Protein AF-Q244Z1-F1 (afdb_monomer_lite)

Radius of gyration: 40.69 Å; chains: 1; bounding box: 91×62×112 Å

Organism: Tetrahymena thermophila (strain SB210) (NCBI:txid312017)

Foldseek 3Di:
DDDDPDDDDDDDDDDPDPPPVVVVVVVVVVVVCVVCVVVVVCVVVVVVCCVVVVPCPDPVNVVVVVVVVVVVPPPPCPPVDDDPVCVVVVVVVVVVVCVLVVQQPPDPDVVVNVVSVVVVVVVSVVVVVVVVVVVVVVVVVVVVVVVVVVVVVVVVVVVVVVPPDD

Structure (mmCIF, N/CA/C/O backbone):
data_AF-Q244Z1-F1
#
_entry.id   AF-Q244Z1-F1
#
loop_
_atom_site.group_PDB
_atom_site.id
_atom_site.type_symbol
_atom_site.label_atom_id
_atom_site.label_alt_id
_atom_site.label_comp_id
_atom_site.label_asym_id
_atom_site.label_entity_id
_atom_site.label_seq_id
_atom_site.pdbx_PDB_ins_code
_atom_site.Cartn_x
_atom_site.Cartn_y
_atom_site.Cartn_z
_atom_site.occupancy
_atom_site.B_iso_or_equiv
_atom_site.auth_seq_id
_atom_site.auth_comp_id
_atom_site.auth_asym_id
_atom_site.auth_atom_id
_atom_site.pdbx_PDB_model_num
ATOM 1 N N . MET A 1 1 ? 11.174 2.342 -48.860 1.00 37.62 1 MET A N 1
ATOM 2 C CA . MET A 1 1 ? 10.369 3.522 -48.481 1.00 37.62 1 MET A CA 1
ATOM 3 C C . MET A 1 1 ? 11.287 4.730 -48.501 1.00 37.62 1 MET A C 1
ATOM 5 O O . MET A 1 1 ? 12.196 4.800 -47.684 1.00 37.62 1 MET A O 1
ATOM 9 N N . SER A 1 2 ? 11.125 5.598 -49.497 1.00 35.31 2 SER A N 1
ATOM 10 C CA . SER A 1 2 ? 11.975 6.774 -49.707 1.00 35.31 2 SER A CA 1
ATOM 11 C C . SER A 1 2 ? 11.548 7.895 -48.766 1.00 35.31 2 SER A C 1
ATOM 13 O O . SER A 1 2 ? 10.404 8.343 -48.826 1.00 35.31 2 SER A O 1
ATOM 15 N N . ILE A 1 3 ? 12.449 8.333 -47.887 1.00 40.25 3 ILE A N 1
ATOM 16 C CA . ILE A 1 3 ? 12.193 9.464 -46.995 1.00 40.25 3 ILE A CA 1
ATOM 17 C C . ILE A 1 3 ? 12.463 10.749 -47.775 1.00 40.25 3 ILE A C 1
ATOM 19 O O . ILE A 1 3 ? 13.563 11.001 -48.259 1.00 40.25 3 ILE A O 1
ATOM 23 N N . ASN A 1 4 ? 11.392 11.519 -47.914 1.00 37.50 4 ASN A N 1
ATOM 24 C CA . ASN A 1 4 ? 11.298 12.810 -48.567 1.00 37.50 4 ASN A CA 1
ATOM 25 C C . ASN A 1 4 ? 12.182 13.841 -47.839 1.00 37.50 4 ASN A C 1
ATOM 27 O O . ASN A 1 4 ? 11.865 14.264 -46.728 1.00 37.50 4 ASN A O 1
ATOM 31 N N . SER A 1 5 ? 13.295 14.240 -48.452 1.00 42.53 5 SER A N 1
ATOM 32 C CA . SER A 1 5 ? 14.211 15.272 -47.955 1.00 42.53 5 SER A CA 1
ATOM 33 C C . SER A 1 5 ? 13.696 16.674 -48.294 1.00 42.53 5 SER A C 1
ATOM 35 O O . SER A 1 5 ? 14.306 17.429 -49.047 1.00 42.53 5 SER A O 1
ATOM 37 N N . ASN A 1 6 ? 12.554 17.041 -47.717 1.00 45.62 6 ASN A N 1
ATOM 38 C CA . ASN A 1 6 ? 12.067 18.416 -47.742 1.00 45.62 6 ASN A CA 1
ATOM 39 C C . ASN A 1 6 ? 12.523 19.126 -46.462 1.00 45.62 6 ASN A C 1
ATOM 41 O O . ASN A 1 6 ? 11.827 19.129 -45.450 1.00 45.62 6 ASN A O 1
ATOM 45 N N . SER A 1 7 ? 13.708 19.734 -46.504 1.00 40.94 7 SER A N 1
ATOM 46 C CA . SER A 1 7 ? 14.182 20.622 -45.442 1.00 40.94 7 SER A CA 1
ATOM 47 C C . SER A 1 7 ? 14.578 21.982 -46.013 1.00 40.94 7 SER A C 1
ATOM 49 O O . SER A 1 7 ? 15.627 22.136 -46.631 1.00 40.94 7 SER A O 1
ATOM 51 N N . ASN A 1 8 ? 13.698 22.955 -45.769 1.00 37.34 8 ASN A N 1
ATOM 52 C CA . ASN A 1 8 ? 13.986 24.365 -45.511 1.00 37.34 8 ASN A CA 1
ATOM 53 C C . ASN A 1 8 ? 14.996 25.064 -46.434 1.00 37.34 8 ASN A C 1
ATOM 55 O O . ASN A 1 8 ? 16.167 25.249 -46.110 1.00 37.34 8 ASN A O 1
ATOM 59 N N . LYS A 1 9 ? 14.468 25.620 -47.529 1.00 50.44 9 LYS A N 1
ATOM 60 C CA . LYS A 1 9 ? 15.000 26.865 -48.091 1.00 50.44 9 LYS A CA 1
ATOM 61 C C . LYS A 1 9 ? 14.731 27.991 -47.100 1.00 50.44 9 LYS A C 1
ATOM 63 O O . LYS A 1 9 ? 13.602 28.461 -47.055 1.00 50.44 9 LYS A O 1
ATOM 68 N N . GLN A 1 10 ? 15.739 28.455 -46.371 1.00 40.00 10 GLN A N 1
ATOM 69 C CA . GLN A 1 10 ? 15.709 29.801 -45.804 1.00 40.00 10 GLN A CA 1
ATOM 70 C C . GLN A 1 10 ? 17.132 30.348 -45.598 1.00 40.00 10 GLN A C 1
ATOM 72 O O . GLN A 1 10 ? 17.930 29.762 -44.877 1.00 40.00 10 GLN A O 1
ATOM 77 N N . TYR A 1 11 ? 17.372 31.493 -46.250 1.00 42.12 11 TYR A N 1
ATOM 78 C CA . TYR A 1 11 ? 18.453 32.482 -46.089 1.00 42.12 11 TYR A CA 1
ATOM 79 C C . TYR A 1 11 ? 19.893 31.974 -46.312 1.00 42.12 11 TYR A C 1
ATOM 81 O O . TYR A 1 11 ? 20.430 31.138 -45.601 1.00 42.12 11 TYR A O 1
ATOM 89 N N . THR A 1 12 ? 20.602 32.466 -47.328 1.00 44.34 12 THR A N 1
ATOM 90 C CA . THR A 1 12 ? 21.352 33.720 -47.191 1.00 44.34 12 THR A CA 1
ATOM 91 C C . THR A 1 12 ? 21.807 34.230 -48.567 1.00 44.34 12 THR A C 1
ATOM 93 O O . THR A 1 12 ? 22.510 33.545 -49.305 1.00 44.34 12 THR A O 1
ATOM 96 N N . LYS A 1 13 ? 21.417 35.461 -48.916 1.00 50.94 13 LYS A N 1
ATOM 97 C CA . LYS A 1 13 ? 22.146 36.280 -49.893 1.00 50.94 13 LYS A CA 1
ATOM 98 C C . LYS A 1 13 ? 23.244 36.996 -49.109 1.00 50.94 13 LYS A C 1
ATOM 100 O O . LYS A 1 13 ? 22.900 37.868 -48.322 1.00 50.94 13 LYS A O 1
ATOM 105 N N . PHE A 1 14 ? 24.516 36.661 -49.318 1.00 46.19 14 PHE A N 1
ATOM 106 C CA . PHE A 1 14 ? 25.636 37.485 -48.847 1.00 46.19 14 PHE A CA 1
ATOM 107 C C . PHE A 1 14 ? 26.739 37.571 -49.902 1.00 46.19 14 PHE A C 1
ATOM 109 O O . PHE A 1 14 ? 26.932 36.664 -50.712 1.00 46.19 14 PHE A O 1
ATOM 116 N N . SER A 1 15 ? 27.353 38.750 -49.947 1.00 42.59 15 SER A N 1
ATOM 117 C CA . SER A 1 15 ? 28.226 39.256 -50.996 1.00 42.59 15 SER A CA 1
ATOM 118 C C . SER A 1 15 ? 29.564 38.529 -51.077 1.00 42.59 15 SER A C 1
ATOM 120 O O . SER A 1 15 ? 30.083 38.011 -50.095 1.00 42.59 15 SER A O 1
ATOM 122 N N . LYS A 1 16 ? 30.135 38.548 -52.283 1.00 48.81 16 LYS A N 1
ATOM 123 C CA . LYS A 1 16 ? 31.467 38.044 -52.626 1.00 48.81 16 LYS A CA 1
ATOM 124 C C . LYS A 1 16 ? 32.563 38.897 -51.968 1.00 48.81 16 LYS A C 1
ATOM 126 O O . LYS A 1 16 ? 33.123 39.770 -52.616 1.00 48.81 16 LYS A O 1
ATOM 131 N N . ALA A 1 17 ? 32.845 38.660 -50.698 1.00 51.28 17 ALA A N 1
ATOM 132 C CA . ALA A 1 17 ? 34.090 39.028 -50.031 1.00 51.28 17 ALA A CA 1
ATOM 133 C C . ALA A 1 17 ? 34.171 38.149 -48.773 1.00 51.28 17 ALA A C 1
ATOM 135 O O . ALA A 1 17 ? 33.186 38.054 -48.053 1.00 51.28 17 ALA A O 1
ATOM 136 N N . ASP A 1 18 ? 35.288 37.458 -48.554 1.00 50.81 18 ASP A N 1
ATOM 137 C CA . ASP A 1 18 ? 35.576 36.634 -47.357 1.00 50.81 18 ASP A CA 1
ATOM 138 C C . ASP A 1 18 ? 35.021 35.189 -47.327 1.00 50.81 18 ASP A C 1
ATOM 140 O O . ASP A 1 18 ? 34.877 34.574 -46.270 1.00 50.81 18 ASP A O 1
ATOM 144 N N . GLY A 1 19 ? 34.777 34.585 -48.498 1.00 53.22 19 GLY A N 1
ATOM 145 C CA . GLY A 1 19 ? 34.199 33.232 -48.625 1.00 53.22 19 GLY A CA 1
ATOM 146 C C . GLY A 1 19 ? 35.045 32.062 -48.089 1.00 53.22 19 GLY A C 1
ATOM 147 O O . GLY A 1 19 ? 34.492 31.034 -47.714 1.00 53.22 19 GLY A O 1
ATOM 148 N N . GLY A 1 20 ? 36.370 32.205 -47.975 1.00 59.62 20 GLY A N 1
ATOM 149 C CA . GLY A 1 20 ? 37.251 31.075 -47.636 1.00 59.62 20 GLY A CA 1
ATOM 150 C C . GLY A 1 20 ? 37.094 30.541 -46.206 1.00 59.62 20 GLY A C 1
ATOM 151 O O . GLY A 1 20 ? 37.141 29.333 -45.985 1.00 59.62 20 GLY A O 1
ATOM 152 N N . TYR A 1 21 ? 36.875 31.418 -45.223 1.00 59.03 21 TYR A N 1
ATOM 153 C CA . TYR A 1 21 ? 36.801 31.012 -43.813 1.00 59.03 21 TYR A CA 1
ATOM 154 C C . TYR A 1 21 ? 35.478 30.307 -43.480 1.00 59.03 21 TYR A C 1
ATOM 156 O O . TYR A 1 21 ? 35.457 29.298 -42.774 1.00 59.03 21 TYR A O 1
ATOM 164 N N . TYR A 1 22 ? 34.371 30.802 -44.039 1.00 65.38 22 TYR A N 1
ATOM 165 C CA . TYR A 1 22 ? 33.041 30.227 -43.838 1.00 65.38 22 TYR A CA 1
ATOM 166 C C . TYR A 1 22 ? 32.875 28.868 -44.526 1.00 65.38 22 TYR A C 1
ATOM 168 O O . TYR A 1 22 ? 32.174 28.002 -43.996 1.00 65.38 22 TYR A O 1
ATOM 176 N N . ASP A 1 23 ? 33.552 28.654 -45.655 1.00 75.69 23 ASP A N 1
ATOM 177 C CA . ASP A 1 23 ? 33.560 27.366 -46.348 1.00 75.69 23 ASP A CA 1
ATOM 178 C C . ASP A 1 23 ? 34.340 26.308 -45.559 1.00 75.69 23 ASP A C 1
ATOM 180 O O . ASP A 1 23 ? 33.840 25.199 -45.350 1.00 75.69 23 ASP A O 1
ATOM 184 N N . ILE A 1 24 ? 35.505 26.673 -45.009 1.00 78.12 24 ILE A N 1
ATOM 185 C CA . ILE A 1 24 ? 36.286 25.796 -44.124 1.00 78.12 24 ILE A CA 1
ATOM 186 C C . ILE A 1 24 ? 35.483 25.461 -42.861 1.00 78.12 24 ILE A C 1
ATOM 188 O O . ILE A 1 24 ? 35.383 24.293 -42.486 1.00 78.12 24 ILE A O 1
ATOM 192 N N . TYR A 1 25 ? 34.849 26.454 -42.233 1.00 82.44 25 TYR A N 1
ATOM 193 C CA . TYR A 1 25 ? 34.023 26.246 -41.042 1.00 82.44 25 TYR A CA 1
ATOM 194 C C . TYR A 1 25 ? 32.828 25.319 -41.318 1.00 82.44 25 TYR A C 1
ATOM 196 O O . TYR A 1 25 ? 32.543 24.405 -40.540 1.00 82.44 25 TYR A O 1
ATOM 204 N N . ARG A 1 26 ? 32.159 25.491 -42.466 1.00 82.44 26 ARG A N 1
ATOM 205 C CA . ARG A 1 26 ? 31.069 24.610 -42.907 1.00 82.44 26 ARG A CA 1
ATOM 206 C C . ARG A 1 26 ? 31.558 23.180 -43.126 1.00 82.44 26 ARG A C 1
ATOM 208 O O . ARG A 1 26 ? 30.873 22.239 -42.731 1.00 82.44 26 ARG A O 1
ATOM 215 N N . GLN A 1 27 ? 32.728 23.010 -43.733 1.00 85.31 27 GLN A N 1
ATOM 216 C CA . GLN A 1 27 ? 33.288 21.694 -44.023 1.00 85.31 27 GLN A CA 1
ATOM 217 C C . GLN A 1 27 ? 33.763 20.978 -42.753 1.00 85.31 27 GLN A C 1
ATOM 219 O O . GLN A 1 27 ? 33.499 19.787 -42.593 1.00 85.31 27 GLN A O 1
ATOM 224 N N . ILE A 1 28 ? 34.362 21.708 -41.807 1.00 85.69 28 ILE A N 1
ATOM 225 C CA . ILE A 1 28 ? 34.712 21.198 -40.476 1.00 85.69 28 ILE A CA 1
ATOM 226 C C . ILE A 1 28 ? 33.451 20.748 -39.735 1.00 85.69 28 ILE A C 1
ATOM 228 O O . ILE A 1 28 ? 33.391 19.606 -39.292 1.00 85.69 28 ILE A O 1
ATOM 232 N N . ASN A 1 29 ? 32.415 21.588 -39.659 1.00 84.19 29 ASN A N 1
ATOM 233 C CA . ASN A 1 29 ? 31.173 21.228 -38.972 1.00 84.19 29 ASN A CA 1
ATOM 234 C C . ASN A 1 29 ? 30.458 20.045 -39.624 1.00 84.19 29 ASN A C 1
ATOM 236 O O . ASN A 1 29 ? 29.933 19.192 -38.914 1.00 84.19 29 ASN A O 1
ATOM 240 N N . LYS A 1 30 ? 30.476 19.953 -40.958 1.00 85.44 30 LYS A N 1
ATOM 241 C CA . LYS A 1 30 ? 29.937 18.797 -41.678 1.00 85.44 30 LYS A CA 1
ATOM 242 C C . LYS A 1 30 ? 30.697 17.515 -41.325 1.00 85.44 30 LYS A C 1
ATOM 244 O O . LYS A 1 30 ? 30.066 16.530 -40.968 1.00 85.44 30 LYS A O 1
ATOM 249 N N . ASN A 1 31 ? 32.029 17.542 -41.353 1.00 84.25 31 ASN A N 1
ATOM 250 C CA . ASN A 1 31 ? 32.858 16.379 -41.023 1.00 84.25 31 ASN A CA 1
ATOM 251 C C . ASN A 1 31 ? 32.735 15.973 -39.545 1.00 84.25 31 ASN A C 1
ATOM 253 O O . ASN A 1 31 ? 32.697 14.786 -39.230 1.00 84.25 31 ASN A O 1
ATOM 257 N N . LEU A 1 32 ? 32.654 16.945 -38.629 1.00 79.88 32 LEU A N 1
ATOM 258 C CA . LEU A 1 32 ? 32.395 16.691 -37.210 1.00 79.88 32 LEU A CA 1
ATOM 259 C C . LEU A 1 32 ? 31.011 16.061 -37.031 1.00 79.88 32 LEU A C 1
ATOM 261 O O . LEU A 1 32 ? 30.882 15.050 -36.345 1.00 79.88 32 LEU A O 1
ATOM 265 N N . TYR A 1 33 ? 29.988 16.600 -37.693 1.00 81.31 33 TYR A N 1
ATOM 266 C CA . TYR A 1 33 ? 28.653 16.022 -37.656 1.00 81.31 33 TYR A CA 1
ATOM 267 C C . TYR A 1 33 ? 28.641 14.599 -38.223 1.00 81.31 33 TYR A C 1
ATOM 269 O O . TYR A 1 33 ? 28.131 13.701 -37.575 1.00 81.31 33 TYR A O 1
ATOM 277 N N . GLU A 1 34 ? 29.266 14.325 -39.365 1.00 80.25 34 GLU A N 1
ATOM 278 C CA . GLU A 1 34 ? 29.354 12.961 -39.910 1.00 80.25 34 GLU A CA 1
ATOM 279 C C . GLU A 1 34 ? 30.100 12.003 -38.965 1.00 80.25 34 GLU A C 1
ATOM 281 O O . GLU A 1 34 ? 29.658 10.873 -38.759 1.00 80.25 34 GLU A O 1
ATOM 286 N N . LYS A 1 35 ? 31.170 12.467 -38.307 1.00 80.44 35 LYS A N 1
ATOM 287 C CA . LYS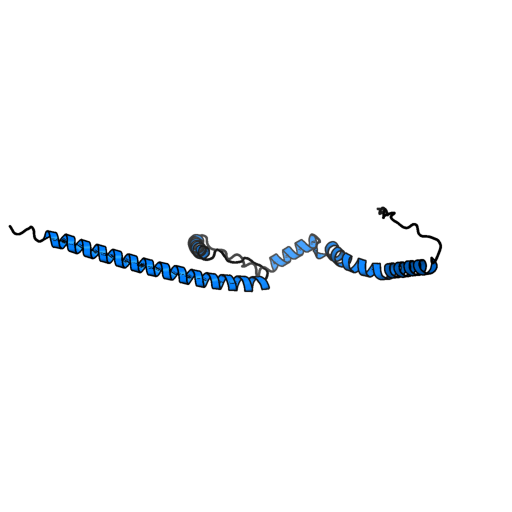 A 1 35 ? 31.965 11.659 -37.370 1.00 80.44 35 LYS A CA 1
ATOM 288 C C . LYS A 1 35 ? 31.238 11.348 -36.055 1.00 80.44 35 LYS A C 1
ATOM 290 O O . LYS A 1 35 ? 31.443 10.271 -35.501 1.00 80.44 35 LYS A O 1
ATOM 295 N N . TYR A 1 36 ? 30.421 12.275 -35.549 1.00 77.19 36 TYR A N 1
ATOM 296 C CA . TYR A 1 36 ? 29.770 12.170 -34.233 1.00 77.19 36 TYR A CA 1
ATOM 297 C C . TYR A 1 36 ? 28.242 11.979 -34.296 1.00 77.19 36 TYR A C 1
ATOM 299 O O . TYR A 1 36 ? 27.609 11.713 -33.276 1.00 77.19 36 TYR A O 1
ATOM 307 N N . SER A 1 37 ? 27.623 12.066 -35.475 1.00 74.19 37 SER A N 1
ATOM 308 C CA . SER A 1 37 ? 26.178 11.844 -35.649 1.00 74.19 37 SER A CA 1
ATOM 309 C C . SER A 1 37 ? 25.787 10.404 -35.352 1.00 74.19 37 SER A C 1
ATOM 311 O O . SER A 1 37 ? 24.712 10.168 -34.814 1.00 74.19 37 SER A O 1
ATOM 313 N N . SER A 1 38 ? 26.665 9.440 -35.629 1.00 69.31 38 SER A N 1
ATOM 314 C CA . SER A 1 38 ? 26.441 8.030 -35.307 1.00 69.31 38 SER A CA 1
ATOM 315 C C . SER A 1 38 ? 26.348 7.788 -33.799 1.00 69.31 38 SER A C 1
ATOM 317 O O . SER A 1 38 ? 25.477 7.038 -33.364 1.00 69.31 38 SER A O 1
ATOM 319 N N . SER A 1 39 ? 27.172 8.459 -32.985 1.00 72.06 39 SER A N 1
ATOM 320 C CA . SER A 1 39 ? 27.150 8.306 -31.525 1.00 72.06 39 SER A CA 1
ATOM 321 C C . SER A 1 39 ? 25.975 9.035 -30.871 1.00 72.06 39 SER A C 1
ATOM 323 O O . SER A 1 39 ? 25.361 8.489 -29.956 1.00 72.06 39 SER A O 1
ATOM 325 N N . GLN A 1 40 ? 25.606 10.222 -31.365 1.00 67.06 40 GLN A N 1
ATOM 326 C CA . GLN A 1 40 ? 24.415 10.941 -30.893 1.00 67.06 40 GLN A CA 1
ATOM 327 C C . GLN A 1 40 ? 23.125 10.221 -31.289 1.00 67.06 40 GLN A C 1
ATOM 329 O O . GLN A 1 40 ? 22.226 10.064 -30.467 1.00 67.06 40 GLN A O 1
ATOM 334 N N . ASN A 1 41 ? 23.047 9.729 -32.526 1.00 72.75 41 ASN A N 1
ATOM 335 C CA . ASN A 1 41 ? 21.897 8.963 -32.986 1.00 72.75 41 ASN A CA 1
ATOM 336 C C . ASN A 1 41 ? 21.786 7.648 -32.206 1.00 72.75 41 ASN A C 1
ATOM 338 O O . ASN A 1 41 ? 20.702 7.300 -31.751 1.00 72.75 41 ASN A O 1
ATOM 342 N N . TYR A 1 42 ? 22.905 6.963 -31.944 1.00 75.81 42 TYR A N 1
ATOM 343 C CA . TYR A 1 42 ? 22.910 5.767 -31.103 1.00 75.81 42 TYR A CA 1
ATOM 344 C C . TYR A 1 42 ? 22.452 6.051 -29.668 1.00 75.81 42 TYR A C 1
ATOM 346 O O . TYR A 1 42 ? 21.678 5.272 -29.134 1.00 75.81 42 TYR A O 1
ATOM 354 N N . TYR A 1 43 ? 22.850 7.168 -29.050 1.00 77.19 43 TYR A N 1
ATOM 355 C CA . TYR A 1 43 ? 22.424 7.503 -27.685 1.00 77.19 43 TYR A CA 1
ATOM 356 C C . TYR A 1 43 ? 20.892 7.528 -27.537 1.00 77.19 43 TYR A C 1
ATOM 358 O O . TYR A 1 43 ? 20.360 6.898 -26.626 1.00 77.19 43 TYR A O 1
ATOM 366 N N . TYR A 1 44 ? 20.187 8.170 -28.475 1.00 77.38 44 TYR A N 1
ATOM 367 C CA . TYR A 1 44 ? 18.722 8.266 -28.443 1.00 77.38 44 TYR A CA 1
ATOM 368 C C . TYR A 1 44 ? 18.009 7.045 -29.040 1.00 77.38 44 TYR A C 1
ATOM 370 O O . TYR A 1 44 ? 16.915 6.692 -28.606 1.00 77.38 44 TYR A O 1
ATOM 378 N N . THR A 1 45 ? 18.607 6.375 -30.027 1.00 79.56 45 THR A N 1
ATOM 379 C CA . THR A 1 45 ? 17.996 5.187 -30.650 1.00 79.56 45 THR A CA 1
ATOM 380 C C . THR A 1 45 ? 18.265 3.905 -29.883 1.00 79.56 45 THR A C 1
ATOM 382 O O . THR A 1 45 ? 17.497 2.963 -30.036 1.00 79.56 45 THR A O 1
ATOM 385 N N . ARG A 1 46 ? 19.299 3.844 -29.034 1.00 82.12 46 ARG A N 1
ATOM 386 C CA . ARG A 1 46 ? 19.630 2.658 -28.235 1.00 82.12 46 ARG A CA 1
ATOM 387 C C . ARG A 1 46 ? 18.460 2.244 -27.361 1.00 82.12 46 ARG A C 1
ATOM 389 O O . ARG A 1 46 ? 18.080 1.089 -27.430 1.00 82.12 46 ARG A O 1
ATOM 396 N N . GLU A 1 47 ? 17.867 3.165 -26.607 1.00 78.94 47 GLU A N 1
ATOM 397 C CA . GLU A 1 47 ? 16.750 2.845 -25.704 1.00 78.94 47 GLU A CA 1
ATOM 398 C C . GLU A 1 47 ? 15.503 2.398 -26.477 1.00 78.94 47 GLU A C 1
ATOM 400 O O . GLU A 1 47 ? 14.839 1.435 -26.101 1.00 78.94 47 GLU A O 1
ATOM 405 N N . VAL A 1 48 ? 15.224 3.037 -27.616 1.00 80.06 48 VAL A N 1
ATOM 406 C CA . VAL A 1 48 ? 14.114 2.651 -28.499 1.00 80.06 48 VAL A CA 1
ATOM 407 C C . VAL A 1 48 ? 14.347 1.262 -29.096 1.00 80.06 48 VAL A C 1
ATOM 409 O O . VAL A 1 48 ? 13.458 0.416 -29.059 1.00 80.06 48 VAL A O 1
ATOM 412 N N . ASN A 1 49 ? 15.549 0.998 -29.604 1.00 80.25 49 ASN A N 1
ATOM 413 C CA . ASN A 1 49 ? 15.934 -0.304 -30.144 1.00 80.25 49 ASN A CA 1
ATOM 414 C C . ASN A 1 49 ? 15.928 -1.378 -29.054 1.00 80.25 49 ASN A C 1
ATOM 416 O O . ASN A 1 49 ? 15.510 -2.504 -29.296 1.00 80.25 49 ASN A O 1
ATOM 420 N N . GLU A 1 50 ? 16.342 -1.032 -27.843 1.00 81.31 50 GLU A N 1
ATOM 421 C CA . GLU A 1 50 ? 16.295 -1.924 -26.698 1.00 81.31 50 GLU A CA 1
ATOM 422 C C . GLU A 1 50 ? 14.847 -2.320 -26.383 1.00 81.31 50 GLU A C 1
ATOM 424 O O . GLU A 1 50 ? 14.561 -3.500 -26.238 1.00 81.31 50 GLU A O 1
ATOM 429 N N . ILE A 1 51 ? 13.900 -1.381 -26.378 1.00 79.06 51 ILE A N 1
ATOM 430 C CA . ILE A 1 51 ? 12.477 -1.690 -26.163 1.00 79.06 51 ILE A CA 1
ATOM 431 C C . ILE A 1 51 ? 11.897 -2.522 -27.318 1.00 79.06 51 ILE A C 1
ATOM 433 O O . ILE A 1 51 ? 11.191 -3.504 -27.082 1.00 79.06 51 ILE A O 1
ATOM 437 N N . LEU A 1 52 ? 12.185 -2.142 -28.565 1.00 77.19 52 LEU A N 1
ATOM 438 C CA . LEU A 1 52 ? 11.593 -2.766 -29.751 1.00 77.19 52 LEU A CA 1
ATOM 439 C C . LEU A 1 52 ? 12.157 -4.160 -30.050 1.00 77.19 52 LEU A C 1
ATOM 441 O O . LEU A 1 52 ? 11.426 -5.012 -30.550 1.00 77.19 52 LEU A O 1
ATOM 445 N N . PHE A 1 53 ? 13.436 -4.398 -29.752 1.00 76.56 53 PHE A N 1
ATOM 446 C CA . PHE A 1 53 ? 14.133 -5.648 -30.074 1.00 76.56 53 PHE A CA 1
ATOM 447 C C . PHE A 1 53 ? 14.450 -6.512 -28.848 1.00 76.56 53 PHE A C 1
ATOM 449 O O . PHE A 1 53 ? 15.060 -7.574 -28.994 1.00 76.56 53 PHE A O 1
ATOM 456 N N . ARG A 1 54 ? 14.018 -6.115 -27.642 1.00 72.56 54 ARG A N 1
ATOM 457 C CA . ARG A 1 54 ? 14.026 -7.000 -26.470 1.00 72.56 54 ARG A CA 1
ATOM 458 C C . ARG A 1 54 ? 13.226 -8.262 -26.789 1.00 72.56 54 ARG A C 1
ATOM 460 O O . ARG A 1 54 ? 12.013 -8.218 -26.991 1.00 72.56 54 ARG A O 1
ATOM 467 N N . GLN A 1 55 ? 13.906 -9.407 -26.760 1.00 65.00 55 GLN A N 1
ATOM 468 C CA . GLN A 1 55 ? 13.276 -10.728 -26.891 1.00 65.00 55 GLN A CA 1
ATOM 469 C C . GLN A 1 55 ? 12.209 -10.965 -25.807 1.00 65.00 55 GLN A C 1
ATOM 471 O O . GLN A 1 55 ? 11.265 -11.729 -26.020 1.00 65.00 55 GLN A O 1
ATOM 476 N N . GLU A 1 56 ? 12.326 -10.236 -24.693 1.00 68.19 56 GLU A N 1
ATOM 477 C CA . GLU A 1 56 ? 11.434 -10.254 -23.537 1.00 68.19 56 GLU A CA 1
ATOM 478 C C . GLU A 1 56 ? 9.988 -9.820 -23.849 1.00 68.19 56 GLU A C 1
ATOM 480 O O . GLU A 1 56 ? 9.071 -10.160 -23.109 1.00 68.19 56 GLU A O 1
ATOM 485 N N . ASN A 1 57 ? 9.752 -9.129 -24.969 1.00 69.94 57 ASN A N 1
ATOM 486 C CA . ASN A 1 57 ? 8.415 -8.676 -25.379 1.00 69.94 57 ASN A CA 1
ATOM 487 C C . ASN A 1 57 ? 7.704 -9.658 -26.329 1.00 69.94 57 ASN A C 1
ATOM 489 O O . ASN A 1 57 ? 6.616 -9.379 -26.838 1.00 69.94 57 ASN A O 1
ATOM 493 N N . THR A 1 58 ? 8.304 -10.821 -26.596 1.00 82.38 58 THR A N 1
ATOM 494 C CA . THR A 1 58 ? 7.689 -11.845 -27.447 1.00 82.38 58 THR A CA 1
ATOM 495 C C . THR A 1 58 ? 6.587 -12.574 -26.682 1.00 82.38 58 THR A C 1
ATOM 497 O O . THR A 1 58 ? 6.775 -12.961 -25.531 1.00 82.38 58 THR A O 1
ATOM 500 N N . ARG A 1 59 ? 5.460 -12.877 -27.340 1.00 84.06 59 ARG A N 1
ATOM 501 C CA . ARG A 1 59 ? 4.334 -13.622 -26.739 1.00 84.06 59 ARG A CA 1
ATOM 502 C C . ARG A 1 59 ? 4.761 -14.919 -26.037 1.00 84.06 59 ARG A C 1
ATOM 504 O O . ARG A 1 59 ? 4.223 -15.248 -24.985 1.00 84.06 59 ARG A O 1
ATOM 511 N N . SER A 1 60 ? 5.714 -15.649 -26.615 1.00 87.25 60 SER A N 1
ATOM 512 C CA . SER A 1 60 ? 6.253 -16.884 -26.034 1.00 87.25 60 SER A CA 1
ATOM 513 C C . SER A 1 60 ? 7.031 -16.635 -24.742 1.00 87.25 60 SER A C 1
ATOM 515 O O . SER A 1 60 ? 6.920 -17.427 -23.815 1.00 87.25 60 SER A O 1
ATOM 517 N N . TRP A 1 61 ? 7.781 -15.532 -24.670 1.00 86.25 61 TRP A N 1
ATOM 518 C CA . TRP A 1 61 ? 8.534 -15.153 -23.477 1.00 86.25 61 TRP A CA 1
ATOM 519 C C . TRP A 1 61 ? 7.616 -14.681 -22.353 1.00 86.25 61 TRP A C 1
ATOM 521 O O . TRP A 1 61 ? 7.790 -15.106 -21.217 1.00 86.25 61 TRP A O 1
ATOM 531 N N . ILE A 1 62 ? 6.604 -13.870 -22.682 1.00 85.75 62 ILE A N 1
ATOM 532 C CA . ILE A 1 62 ? 5.573 -13.436 -21.728 1.00 85.75 62 ILE A CA 1
ATOM 533 C C . ILE A 1 62 ? 4.899 -14.664 -21.117 1.00 85.75 62 ILE A C 1
ATOM 535 O O . ILE A 1 62 ? 4.929 -14.843 -19.909 1.00 85.75 62 ILE A O 1
ATOM 539 N N . ARG A 1 63 ? 4.418 -15.586 -21.960 1.00 89.69 63 ARG A N 1
ATOM 540 C CA . ARG A 1 63 ? 3.792 -16.828 -21.497 1.00 89.69 63 ARG A CA 1
ATOM 541 C C . ARG A 1 63 ? 4.737 -17.685 -20.649 1.00 89.69 63 ARG A C 1
ATOM 543 O O . ARG A 1 63 ? 4.299 -18.280 -19.676 1.00 89.69 63 ARG A O 1
ATOM 550 N N . TYR A 1 64 ? 6.011 -17.780 -21.023 1.00 88.56 64 TYR A N 1
ATOM 551 C CA . TYR A 1 64 ? 7.010 -18.494 -20.228 1.00 88.56 64 TYR A CA 1
ATOM 552 C C . TYR A 1 64 ? 7.188 -17.861 -18.841 1.00 88.56 64 TYR A C 1
ATOM 554 O O . TYR A 1 64 ? 7.197 -18.579 -17.849 1.00 88.56 64 TYR A O 1
ATOM 562 N N . LYS A 1 65 ? 7.267 -16.527 -18.757 1.00 85.00 65 LYS A N 1
ATOM 563 C CA . LYS A 1 65 ? 7.341 -15.803 -17.483 1.00 85.00 65 LYS A CA 1
ATOM 564 C C . LYS A 1 65 ? 6.077 -15.963 -16.644 1.00 85.00 65 LYS A C 1
ATOM 566 O O . LYS A 1 65 ? 6.211 -16.175 -15.445 1.00 85.00 65 LYS A O 1
ATOM 571 N N . ASP A 1 66 ? 4.901 -15.941 -17.270 1.00 83.44 66 ASP A N 1
ATOM 572 C CA . ASP A 1 66 ? 3.628 -16.211 -16.595 1.00 83.44 66 ASP A CA 1
ATOM 573 C C . ASP A 1 66 ? 3.629 -17.615 -15.967 1.00 83.44 66 ASP A C 1
ATOM 575 O O . ASP A 1 66 ? 3.212 -17.778 -14.825 1.00 83.44 66 ASP A O 1
ATOM 579 N N . PHE A 1 67 ? 4.146 -18.623 -16.683 1.00 85.94 67 PHE A N 1
ATOM 580 C CA . PHE A 1 67 ? 4.282 -19.980 -16.146 1.00 85.94 67 PHE A CA 1
ATOM 581 C C . PHE A 1 67 ? 5.305 -20.068 -15.017 1.00 85.94 67 PHE A C 1
ATO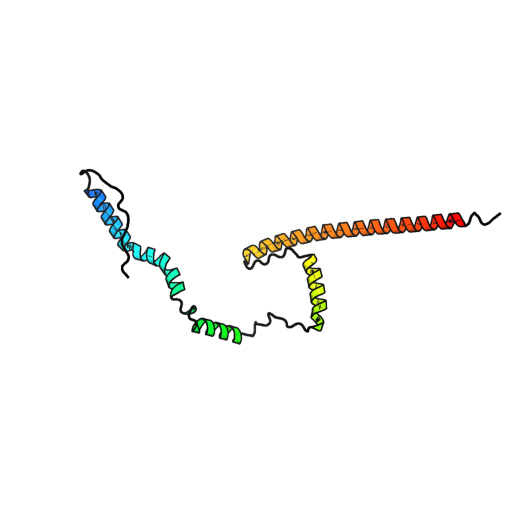M 583 O O . PHE A 1 67 ? 4.997 -20.647 -13.986 1.00 85.94 67 PHE A O 1
ATOM 590 N N . CYS A 1 68 ? 6.484 -19.456 -15.160 1.00 83.25 68 CYS A N 1
ATOM 591 C CA . CYS A 1 68 ? 7.459 -19.426 -14.068 1.00 83.25 68 CYS A CA 1
ATOM 592 C C . CYS A 1 68 ? 6.881 -18.764 -12.810 1.00 83.25 68 CYS A C 1
ATOM 594 O O . CYS A 1 68 ? 7.080 -19.268 -11.716 1.00 83.25 68 CYS A O 1
ATOM 596 N N . GLN A 1 69 ? 6.127 -17.671 -12.962 1.00 75.88 69 GLN A N 1
ATOM 597 C CA . GLN A 1 69 ? 5.495 -16.981 -11.838 1.00 75.88 69 GLN A CA 1
ATOM 598 C C . GLN A 1 69 ? 4.363 -17.796 -11.189 1.00 75.88 69 GLN A C 1
ATOM 600 O O . GLN A 1 69 ? 4.111 -17.640 -9.997 1.00 75.88 69 GLN A O 1
ATOM 605 N N . PHE A 1 70 ? 3.679 -18.636 -11.967 1.00 71.12 70 PHE A N 1
ATOM 606 C CA . PHE A 1 70 ? 2.684 -19.580 -11.462 1.00 71.12 70 PHE A CA 1
ATOM 607 C C . PHE A 1 70 ? 3.329 -20.784 -10.761 1.00 71.12 70 PHE A C 1
ATOM 609 O O . PHE A 1 70 ? 2.789 -21.294 -9.793 1.00 71.12 70 PHE A O 1
ATOM 616 N N . ASP A 1 71 ? 4.490 -21.249 -11.218 1.00 68.75 71 ASP A N 1
ATOM 617 C CA . ASP A 1 71 ? 5.175 -22.388 -10.594 1.00 68.75 71 ASP A CA 1
ATOM 618 C C . ASP A 1 71 ? 5.984 -21.974 -9.348 1.00 68.75 71 ASP A C 1
ATOM 620 O O . ASP A 1 71 ? 6.126 -22.762 -8.412 1.00 68.75 71 ASP A O 1
ATOM 624 N N . ASP A 1 72 ? 6.440 -20.717 -9.277 1.00 66.94 72 ASP A N 1
ATOM 625 C CA . ASP A 1 72 ? 7.105 -20.108 -8.110 1.00 66.94 72 ASP A CA 1
ATOM 626 C C . ASP A 1 72 ? 6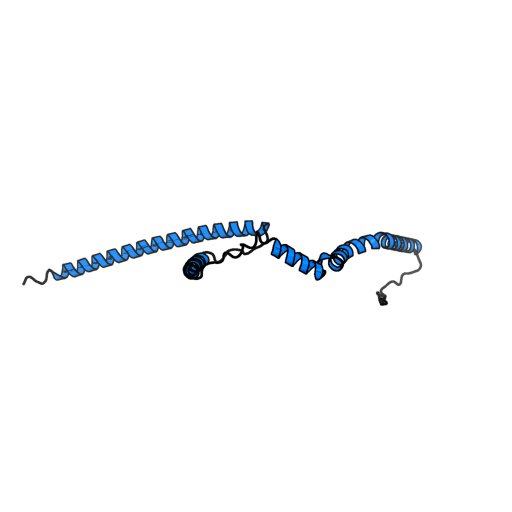.126 -19.797 -6.943 1.00 66.94 72 ASP A C 1
ATOM 628 O O . ASP A 1 72 ? 6.449 -19.041 -6.019 1.00 66.94 72 ASP A O 1
ATOM 632 N N . ASP A 1 73 ? 4.951 -20.442 -6.936 1.00 55.16 73 ASP A N 1
ATOM 633 C CA . ASP A 1 73 ? 3.801 -20.373 -6.011 1.00 55.16 73 ASP A CA 1
ATOM 634 C C . ASP A 1 73 ? 4.092 -20.675 -4.524 1.00 55.16 73 ASP A C 1
ATOM 636 O O . ASP A 1 73 ? 3.197 -20.928 -3.717 1.00 55.16 73 ASP A O 1
ATOM 640 N N . THR A 1 74 ? 5.347 -20.584 -4.097 1.00 57.06 74 THR A N 1
ATOM 641 C CA . THR A 1 74 ? 5.696 -20.460 -2.677 1.00 57.06 74 THR A CA 1
ATOM 642 C C . THR A 1 74 ? 5.331 -19.091 -2.085 1.00 57.06 74 THR A C 1
ATOM 644 O O . THR A 1 74 ? 5.117 -19.009 -0.875 1.00 57.06 74 THR A O 1
ATOM 647 N N . GLU A 1 75 ? 5.178 -18.039 -2.904 1.00 53.94 75 GLU A N 1
ATOM 648 C CA . GLU A 1 75 ? 4.825 -16.684 -2.435 1.00 53.94 75 GLU A CA 1
ATOM 649 C C . GLU A 1 75 ? 3.367 -16.251 -2.698 1.00 53.94 75 GLU A C 1
ATOM 651 O O . GLU A 1 75 ? 2.917 -15.262 -2.119 1.00 53.94 75 GLU A O 1
ATOM 656 N N . GLN A 1 76 ? 2.564 -16.986 -3.482 1.00 52.53 76 GLN A N 1
ATOM 657 C CA . GLN A 1 76 ? 1.162 -16.619 -3.781 1.00 52.53 76 GLN A CA 1
ATOM 658 C C . GLN A 1 76 ? 0.165 -16.839 -2.617 1.00 52.53 76 GLN A C 1
ATOM 660 O O . GLN A 1 76 ? -1.048 -16.899 -2.810 1.00 52.53 76 GLN A O 1
ATOM 665 N N . TYR A 1 77 ? 0.633 -16.828 -1.367 1.00 53.03 77 TYR A N 1
ATOM 666 C CA . TYR A 1 77 ? -0.223 -16.694 -0.179 1.00 53.03 77 TYR A CA 1
ATOM 667 C C . TYR A 1 77 ? -0.683 -15.247 0.083 1.00 53.03 77 TYR A C 1
ATOM 669 O O . TYR A 1 77 ? -1.183 -14.942 1.165 1.00 53.03 77 TYR A O 1
ATOM 677 N N . PHE A 1 78 ? -0.566 -14.330 -0.886 1.00 55.03 78 PHE A N 1
ATOM 678 C CA . PHE A 1 78 ? -1.068 -12.956 -0.731 1.00 55.03 78 PHE A CA 1
ATOM 679 C C . PHE A 1 78 ? -2.594 -12.870 -0.587 1.00 55.03 78 PHE A C 1
ATOM 681 O O . PHE A 1 78 ? -3.111 -11.834 -0.162 1.00 55.03 78 PHE A O 1
ATOM 688 N N . GLN A 1 79 ? -3.323 -13.946 -0.893 1.00 58.25 79 GLN A N 1
ATOM 689 C CA . GLN A 1 79 ? -4.751 -14.040 -0.629 1.00 58.25 79 GLN A CA 1
ATOM 690 C C . GLN A 1 79 ? -5.012 -15.080 0.459 1.00 58.25 79 GLN A C 1
ATOM 692 O O . GLN A 1 79 ? -5.291 -16.246 0.200 1.00 58.25 79 GLN A O 1
ATOM 697 N N . GLU A 1 80 ? -4.918 -14.643 1.713 1.00 65.81 80 GLU A N 1
ATOM 698 C CA . GLU A 1 80 ? -5.377 -15.436 2.848 1.00 65.81 80 GLU A CA 1
ATOM 699 C C . GLU A 1 80 ? -6.864 -15.781 2.623 1.00 65.81 80 GLU A C 1
ATOM 701 O O . GLU A 1 80 ? -7.735 -14.904 2.614 1.00 65.81 80 GLU A O 1
ATOM 706 N N . PHE A 1 81 ? -7.166 -17.054 2.352 1.00 68.31 81 PHE A N 1
ATOM 707 C CA . PHE A 1 81 ? -8.534 -17.509 2.121 1.00 68.31 81 PHE A CA 1
ATOM 708 C C . PHE A 1 81 ? -9.296 -17.506 3.448 1.00 68.31 81 PHE A C 1
ATOM 710 O O . PHE A 1 81 ? -9.226 -18.445 4.244 1.00 68.31 81 PHE A O 1
ATOM 717 N N . TYR A 1 82 ? -10.046 -16.435 3.704 1.00 66.31 82 TYR A N 1
ATOM 718 C CA . TYR A 1 82 ? -10.904 -16.369 4.882 1.00 66.31 82 TYR A CA 1
ATOM 719 C C . TYR A 1 82 ? -12.115 -17.277 4.704 1.00 66.31 82 TYR A C 1
ATOM 721 O O . TYR A 1 82 ? -12.856 -17.184 3.725 1.00 66.31 82 TYR A O 1
ATOM 729 N N . LYS A 1 83 ? -12.365 -18.126 5.703 1.00 77.44 83 LYS A N 1
ATOM 730 C CA . LYS A 1 83 ? -13.634 -18.850 5.807 1.00 77.44 83 LYS A CA 1
ATOM 731 C C . LYS A 1 83 ? -14.773 -17.834 5.876 1.00 77.44 83 LYS A C 1
ATOM 733 O O . LYS A 1 83 ? -14.696 -16.889 6.659 1.00 77.44 83 LYS A O 1
ATOM 738 N N . ILE A 1 84 ? -15.846 -18.068 5.120 1.00 79.81 84 ILE A N 1
ATOM 739 C CA . ILE A 1 84 ? -16.990 -17.145 5.003 1.00 79.81 84 ILE A CA 1
ATOM 740 C C . ILE A 1 84 ? -17.579 -16.741 6.367 1.00 79.81 84 ILE A C 1
ATOM 742 O O . ILE A 1 84 ? -17.950 -15.596 6.578 1.00 79.81 84 ILE A O 1
ATOM 746 N N . VAL A 1 85 ? -17.540 -17.655 7.340 1.00 84.00 85 VAL A N 1
ATOM 747 C CA . VAL A 1 85 ? -18.028 -17.460 8.717 1.00 84.00 85 VAL A CA 1
ATOM 748 C C . VAL A 1 85 ? -17.231 -16.399 9.498 1.00 84.00 85 VAL A C 1
ATOM 750 O O . VAL A 1 85 ? -17.737 -15.803 10.444 1.00 84.00 85 VAL A O 1
ATOM 753 N N . LEU A 1 86 ? -15.973 -16.153 9.127 1.00 79.38 86 LEU A N 1
ATOM 754 C CA . LEU A 1 86 ? -15.115 -15.145 9.760 1.00 79.38 86 LEU A CA 1
ATOM 755 C C . LEU A 1 86 ? -15.195 -13.781 9.057 1.00 79.38 86 LEU A C 1
ATOM 757 O O . LEU A 1 86 ? -14.642 -12.803 9.565 1.00 79.38 86 LEU A O 1
ATOM 761 N N . TYR A 1 87 ? -15.872 -13.711 7.908 1.00 83.44 87 TYR A N 1
ATOM 762 C CA . TYR A 1 87 ? -15.876 -12.532 7.051 1.00 83.44 87 TYR A CA 1
ATOM 763 C C . TYR A 1 87 ? -16.612 -11.361 7.699 1.00 83.44 87 TYR A C 1
ATOM 765 O O . TYR A 1 87 ? -16.061 -10.265 7.753 1.00 83.44 87 TYR A O 1
ATOM 773 N N . ASP A 1 88 ? -17.781 -11.602 8.296 1.00 85.94 88 ASP A N 1
ATOM 774 C CA . ASP A 1 88 ? -18.585 -10.547 8.926 1.00 85.94 88 ASP A CA 1
ATOM 775 C C . ASP A 1 88 ? -17.812 -9.824 10.029 1.00 85.94 88 ASP A C 1
ATOM 777 O O . ASP A 1 88 ? -17.687 -8.601 10.009 1.00 85.94 88 ASP A O 1
ATOM 781 N N . LYS A 1 89 ? -17.190 -10.585 10.942 1.00 87.06 89 LYS A N 1
ATOM 782 C CA . LYS A 1 89 ? -16.359 -10.014 12.012 1.00 87.06 89 LYS A CA 1
ATOM 783 C C . LYS A 1 89 ? -15.212 -9.192 11.438 1.00 87.06 89 LYS A C 1
ATOM 785 O O . LYS A 1 89 ? -14.954 -8.085 11.903 1.00 87.06 89 LYS A O 1
ATOM 790 N N . LYS A 1 90 ? -14.528 -9.717 10.419 1.00 84.31 90 LYS A N 1
ATOM 791 C CA . LYS A 1 90 ? -13.411 -9.019 9.782 1.00 84.31 90 LYS A CA 1
ATOM 792 C C . LYS A 1 90 ? -13.865 -7.719 9.113 1.00 84.31 90 LYS A C 1
ATOM 794 O O . LYS A 1 90 ? -13.188 -6.705 9.260 1.00 84.31 90 LYS A O 1
ATOM 799 N N . ILE A 1 91 ? -15.002 -7.726 8.424 1.00 86.62 91 ILE A N 1
ATOM 800 C CA . ILE A 1 91 ? -15.579 -6.530 7.804 1.00 86.62 91 ILE A CA 1
ATOM 801 C C . ILE A 1 91 ? -15.952 -5.495 8.862 1.00 86.62 91 ILE A C 1
ATOM 803 O O . ILE A 1 91 ? -15.640 -4.320 8.674 1.00 86.62 91 ILE A O 1
ATOM 807 N N . THR A 1 92 ? -16.531 -5.901 9.994 1.00 89.44 92 THR A N 1
ATOM 808 C CA . THR A 1 92 ? -16.798 -4.985 11.112 1.00 89.44 92 THR A CA 1
ATOM 809 C C . THR A 1 92 ? -15.507 -4.340 11.616 1.00 89.44 92 THR A C 1
ATOM 811 O O . THR A 1 92 ? -15.423 -3.113 11.662 1.00 89.44 92 THR A O 1
ATOM 814 N N . TYR A 1 93 ? -14.466 -5.135 11.885 1.00 85.06 93 TYR A N 1
ATOM 815 C CA . TYR A 1 93 ? -13.170 -4.608 12.323 1.00 85.06 93 TYR A CA 1
ATOM 816 C C . TYR A 1 93 ? -12.536 -3.665 11.297 1.00 85.06 93 TYR A C 1
ATOM 818 O O . TYR A 1 93 ? -12.026 -2.610 11.668 1.00 85.06 93 TYR A O 1
ATOM 826 N N . LEU A 1 94 ? -12.581 -4.007 10.007 1.00 82.06 94 LEU A N 1
ATOM 827 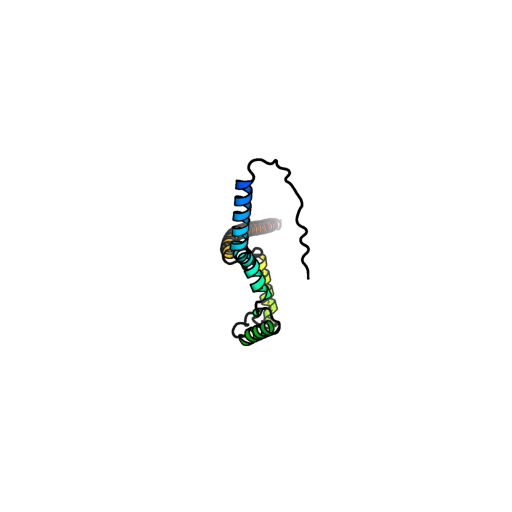C CA . LEU A 1 94 ? -12.062 -3.144 8.946 1.00 82.06 94 LEU A CA 1
ATOM 828 C C . LEU A 1 94 ? -12.854 -1.838 8.847 1.00 82.06 94 LEU A C 1
ATOM 830 O O . LEU A 1 94 ? -12.262 -0.777 8.672 1.00 82.06 94 LEU A O 1
ATOM 834 N N . THR A 1 95 ? -14.175 -1.897 9.000 1.00 85.75 95 THR A N 1
ATOM 835 C CA . THR A 1 95 ? -15.044 -0.715 8.958 1.00 85.75 95 THR A CA 1
ATOM 836 C C . THR A 1 95 ? -14.722 0.237 10.108 1.00 85.75 95 THR A C 1
ATOM 838 O O . THR A 1 95 ? -14.556 1.440 9.897 1.00 85.75 95 THR A O 1
ATOM 841 N N . GLU A 1 96 ? -14.564 -0.293 11.322 1.00 84.00 96 GLU A N 1
ATOM 842 C CA . GLU A 1 96 ? -14.144 0.490 12.485 1.00 84.00 96 GLU A CA 1
ATOM 843 C C . GLU A 1 96 ? -12.733 1.050 12.316 1.00 84.00 96 GLU A C 1
ATOM 845 O O . GLU A 1 96 ? -12.501 2.228 12.583 1.00 84.00 96 GLU A O 1
ATOM 850 N N . TYR A 1 97 ? -11.799 0.237 11.821 1.00 81.75 97 TYR A N 1
ATOM 851 C CA . TYR A 1 97 ? -10.428 0.656 11.568 1.00 81.75 97 TYR A CA 1
ATOM 852 C C . TYR A 1 97 ? -10.373 1.823 10.575 1.00 81.75 97 TYR A C 1
ATOM 854 O O . TYR A 1 97 ? -9.784 2.867 10.874 1.00 81.75 97 TYR A O 1
ATOM 862 N N . TYR A 1 98 ? -11.024 1.685 9.417 1.00 80.44 98 TYR A N 1
ATOM 863 C CA . TYR A 1 98 ? -10.978 2.692 8.360 1.00 80.44 98 TYR A CA 1
ATOM 864 C C . TYR A 1 98 ? -11.735 3.970 8.710 1.00 80.44 98 TYR A C 1
ATOM 866 O O . TYR A 1 98 ? -11.301 5.034 8.281 1.00 80.44 98 TYR A O 1
ATOM 874 N N . LYS A 1 99 ? -12.741 3.927 9.595 1.00 80.62 99 LYS A N 1
ATOM 875 C CA . LYS A 1 99 ? -13.388 5.136 10.143 1.00 80.62 99 LYS A CA 1
ATOM 876 C C . LYS A 1 99 ? -12.381 6.146 10.712 1.00 80.62 99 LYS A C 1
ATOM 878 O O . LYS A 1 99 ? -12.609 7.354 10.638 1.00 80.62 99 LYS A O 1
ATOM 883 N N . PHE A 1 100 ? -11.266 5.659 11.259 1.00 72.25 100 PHE A N 1
ATOM 884 C CA . PHE A 1 100 ? -10.213 6.481 11.862 1.00 72.25 100 PHE A CA 1
ATOM 885 C C . PHE A 1 100 ? -8.939 6.590 11.002 1.00 72.25 100 PHE A C 1
ATOM 887 O O . PHE A 1 100 ? -8.039 7.362 11.342 1.00 72.25 100 PHE A O 1
ATOM 894 N N . HIS A 1 101 ? -8.868 5.870 9.877 1.00 72.62 101 HIS A N 1
ATOM 895 C CA . HIS A 1 101 ? -7.683 5.745 9.019 1.00 72.62 101 HIS A CA 1
ATOM 896 C C . HIS A 1 101 ? -7.993 6.036 7.539 1.00 72.62 101 HIS A C 1
ATOM 898 O O . HIS A 1 101 ? -7.615 5.275 6.651 1.00 72.62 101 HIS A O 1
ATOM 904 N N . ASN A 1 102 ? -8.661 7.161 7.264 1.00 71.06 102 ASN A N 1
ATOM 905 C CA . ASN A 1 102 ? -8.986 7.589 5.894 1.00 71.06 102 ASN A CA 1
ATOM 906 C C . ASN A 1 102 ? -7.756 8.050 5.086 1.00 71.06 102 ASN A C 1
ATOM 908 O O . ASN A 1 102 ? -7.754 7.963 3.863 1.00 71.06 102 ASN A O 1
ATOM 912 N N . ASP A 1 103 ? -6.701 8.503 5.771 1.00 67.62 103 ASP A N 1
ATOM 913 C CA . ASP A 1 103 ? -5.545 9.174 5.162 1.00 67.62 103 ASP A CA 1
ATOM 914 C C . ASP A 1 103 ? -4.309 8.250 5.087 1.00 67.62 103 ASP A C 1
ATOM 916 O O . ASP A 1 103 ? -3.209 8.664 5.451 1.00 67.62 103 ASP A O 1
ATOM 920 N N . ILE A 1 104 ? -4.465 6.972 4.712 1.00 66.38 104 ILE A N 1
ATOM 921 C CA . ILE A 1 104 ? -3.303 6.089 4.490 1.00 66.38 104 ILE A CA 1
ATOM 922 C C . ILE A 1 104 ? -2.818 6.287 3.047 1.00 66.38 104 ILE A C 1
ATOM 924 O O . ILE A 1 104 ? -3.524 5.883 2.116 1.00 66.38 104 ILE A O 1
ATOM 928 N N . PRO A 1 105 ? -1.632 6.883 2.824 1.00 64.12 105 PRO A N 1
ATOM 929 C CA . PRO A 1 105 ? -1.107 7.077 1.483 1.00 64.12 105 PRO A CA 1
ATOM 930 C C . PRO A 1 105 ? -0.765 5.710 0.883 1.00 64.12 105 PRO A C 1
ATOM 932 O O . PRO A 1 105 ? 0.195 5.058 1.286 1.00 64.12 105 PRO A O 1
ATOM 935 N N . ARG A 1 106 ? -1.538 5.266 -0.113 1.00 68.38 106 ARG A N 1
ATOM 936 C CA . ARG A 1 106 ? -1.199 4.092 -0.935 1.00 68.38 106 ARG A CA 1
ATOM 937 C C . ARG A 1 106 ? -0.169 4.500 -1.988 1.00 68.38 106 ARG A C 1
ATOM 939 O O . ARG A 1 106 ? -0.460 4.551 -3.177 1.00 68.38 106 ARG A O 1
ATOM 946 N N . MET A 1 107 ? 1.013 4.887 -1.521 1.00 66.88 107 MET A N 1
ATOM 947 C CA . MET A 1 107 ? 2.135 5.284 -2.366 1.00 66.88 107 MET A CA 1
ATOM 948 C C . MET A 1 107 ? 3.117 4.115 -2.439 1.00 66.88 107 MET A C 1
ATOM 950 O O . MET A 1 107 ? 3.682 3.719 -1.425 1.00 66.88 107 MET A O 1
ATOM 954 N N . PHE A 1 108 ? 3.336 3.584 -3.642 1.00 66.19 108 PHE A N 1
ATOM 955 C CA . PHE A 1 108 ? 4.281 2.484 -3.894 1.00 66.19 108 PHE A CA 1
ATOM 956 C C . PHE A 1 108 ? 5.726 2.969 -4.112 1.00 66.19 108 PHE A C 1
ATOM 958 O O . PHE A 1 108 ? 6.615 2.180 -4.406 1.00 66.19 108 PHE A O 1
ATOM 965 N N . MET A 1 109 ? 5.971 4.276 -3.967 1.00 77.50 109 MET A N 1
ATOM 966 C CA . MET A 1 109 ? 7.305 4.872 -4.048 1.00 77.50 109 MET A CA 1
ATOM 967 C C . MET A 1 109 ? 7.907 4.984 -2.647 1.00 77.50 109 MET A C 1
ATOM 969 O O . MET A 1 109 ? 7.524 5.860 -1.869 1.00 77.50 109 MET A O 1
ATOM 973 N N . GLU A 1 110 ? 8.857 4.103 -2.339 1.00 75.50 110 GLU A N 1
ATOM 974 C CA . GLU A 1 110 ? 9.446 3.920 -1.006 1.00 75.50 110 GLU A CA 1
ATOM 975 C C . GLU A 1 110 ? 9.946 5.222 -0.335 1.00 75.50 110 GLU A C 1
ATOM 977 O O . GLU A 1 110 ? 9.551 5.475 0.810 1.00 75.50 110 GLU A O 1
ATOM 982 N N . PRO A 1 111 ? 10.695 6.124 -1.011 1.00 82.00 111 PRO A N 1
ATOM 983 C CA . PRO A 1 111 ? 11.228 7.320 -0.350 1.00 82.00 111 PRO A CA 1
ATOM 984 C C . PRO A 1 111 ? 10.129 8.303 0.079 1.00 82.00 111 PRO A C 1
ATOM 986 O O . PRO A 1 111 ? 10.196 8.917 1.144 1.00 82.00 111 PRO A O 1
ATOM 989 N N . LEU A 1 112 ? 9.084 8.437 -0.741 1.00 79.88 112 LEU A N 1
ATOM 990 C CA . LEU A 1 112 ? 7.951 9.325 -0.472 1.00 79.88 112 LEU A CA 1
ATOM 991 C C . LEU A 1 112 ? 6.982 8.709 0.540 1.00 79.88 112 LEU A C 1
ATOM 993 O O . LEU A 1 112 ? 6.387 9.425 1.347 1.00 79.88 112 LEU A O 1
ATOM 997 N N . CYS A 1 113 ? 6.855 7.382 0.528 1.00 82.56 113 CYS A N 1
ATOM 998 C CA . CYS A 1 113 ? 6.016 6.634 1.454 1.00 82.56 113 CYS A CA 1
ATOM 999 C C . CYS A 1 113 ? 6.431 6.886 2.910 1.00 82.56 113 CYS A C 1
ATOM 1001 O O . CYS A 1 113 ? 5.577 7.173 3.749 1.00 82.56 113 CYS A O 1
ATOM 1003 N N . HIS A 1 114 ? 7.736 6.888 3.208 1.00 82.25 114 HIS A N 1
ATOM 1004 C CA .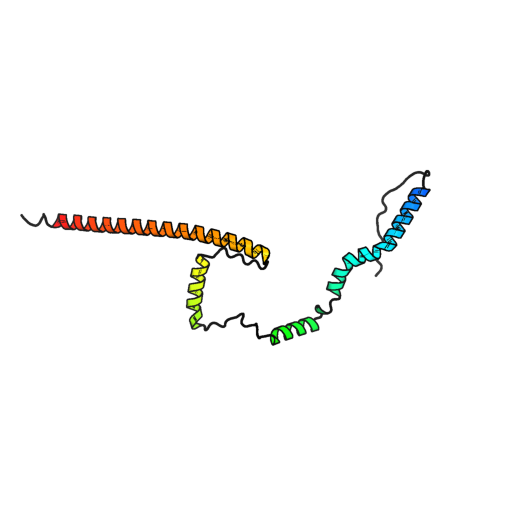 HIS A 1 114 ? 8.225 7.112 4.571 1.00 82.25 114 HIS A CA 1
ATOM 1005 C C . HIS A 1 114 ? 7.866 8.506 5.113 1.00 82.25 114 HIS A C 1
ATOM 1007 O O . HIS A 1 114 ? 7.351 8.635 6.226 1.00 82.25 114 HIS A O 1
ATOM 1013 N N . ILE A 1 115 ? 8.073 9.549 4.302 1.00 86.38 115 ILE A N 1
ATOM 1014 C CA . ILE A 1 115 ? 7.772 10.942 4.672 1.00 86.38 115 ILE A CA 1
ATOM 1015 C C . ILE A 1 115 ? 6.269 11.120 4.914 1.00 86.38 115 ILE A C 1
ATOM 1017 O O . ILE A 1 115 ? 5.856 11.687 5.931 1.00 86.38 115 ILE A O 1
ATOM 1021 N N . MET A 1 116 ? 5.445 10.603 4.001 1.00 83.50 116 MET A N 1
ATOM 1022 C CA . MET A 1 116 ? 3.992 10.709 4.103 1.00 83.50 116 MET A CA 1
ATOM 1023 C C . MET A 1 116 ? 3.458 9.929 5.310 1.00 83.50 116 MET A C 1
ATOM 1025 O O . MET A 1 116 ? 2.659 10.465 6.079 1.00 83.50 116 MET A O 1
ATOM 1029 N N . ASN A 1 117 ? 3.946 8.708 5.548 1.00 84.06 117 ASN A N 1
ATOM 1030 C CA . ASN A 1 117 ? 3.564 7.915 6.719 1.00 84.06 117 ASN A CA 1
ATOM 1031 C C . ASN A 1 117 ? 3.894 8.634 8.030 1.00 84.06 117 ASN A C 1
ATOM 1033 O O . ASN A 1 117 ? 3.033 8.725 8.908 1.00 84.06 117 ASN A O 1
ATOM 1037 N N . TYR A 1 118 ? 5.088 9.227 8.133 1.00 86.56 118 TYR A N 1
ATOM 1038 C CA . TYR A 1 118 ? 5.482 10.005 9.306 1.00 86.56 118 TYR A CA 1
ATOM 1039 C C . TYR A 1 118 ? 4.543 11.197 9.557 1.00 86.56 118 TYR A C 1
ATOM 1041 O O . TYR A 1 118 ? 4.102 11.425 10.689 1.00 86.56 118 TYR A O 1
ATOM 1049 N N . TYR A 1 119 ? 4.190 11.942 8.505 1.00 87.94 119 TYR A N 1
ATOM 1050 C CA . TYR A 1 119 ? 3.240 13.052 8.601 1.00 87.94 119 TYR A CA 1
ATOM 1051 C C . TYR A 1 119 ? 1.858 12.586 9.089 1.00 87.94 119 TYR A C 1
ATOM 1053 O O . TYR A 1 119 ? 1.302 13.151 10.040 1.00 87.94 119 TYR A O 1
ATOM 1061 N N . HIS A 1 120 ? 1.315 11.522 8.491 1.00 85.62 120 HIS A N 1
ATOM 1062 C CA . HIS A 1 120 ? -0.005 11.003 8.846 1.00 85.62 120 HIS A CA 1
ATOM 1063 C C . HIS A 1 120 ? -0.047 10.395 10.257 1.00 85.62 120 HIS A C 1
ATOM 1065 O O . HIS A 1 120 ? -1.046 10.570 10.958 1.00 85.62 120 HIS A O 1
ATOM 1071 N N . ASP A 1 121 ? 1.033 9.762 10.725 1.00 86.38 121 ASP A N 1
ATOM 1072 C CA . ASP A 1 121 ? 1.162 9.290 12.112 1.00 86.38 121 ASP A CA 1
ATOM 1073 C C . ASP A 1 121 ? 1.063 10.444 13.117 1.00 86.38 121 ASP A C 1
ATOM 1075 O O . ASP A 1 121 ? 0.355 10.351 14.127 1.00 86.38 121 ASP A O 1
ATOM 1079 N N . LYS A 1 122 ? 1.749 11.563 12.849 1.00 89.50 122 LYS A N 1
ATOM 1080 C CA . LYS A 1 122 ? 1.689 12.751 13.714 1.00 89.50 122 LYS A CA 1
ATOM 1081 C C . LYS A 1 122 ? 0.289 13.358 13.731 1.00 89.50 122 LYS A C 1
ATOM 1083 O O . LYS A 1 122 ? -0.221 13.669 14.808 1.00 89.50 122 LYS A O 1
ATOM 1088 N N . GLN A 1 123 ? -0.364 13.457 12.573 1.00 88.12 123 GLN A N 1
ATOM 1089 C CA . GLN A 1 123 ? -1.750 13.923 12.487 1.00 88.12 123 GLN A CA 1
ATOM 1090 C C . GLN A 1 123 ? -2.717 13.006 13.248 1.00 88.12 123 GLN A C 1
ATOM 1092 O O . GLN A 1 123 ? -3.569 13.500 13.991 1.00 88.12 123 GLN A O 1
ATOM 1097 N N . ARG A 1 124 ? -2.557 11.678 13.146 1.00 86.38 124 ARG A N 1
ATOM 1098 C CA . ARG A 1 124 ? -3.363 10.707 13.905 1.00 86.38 124 ARG A CA 1
ATOM 1099 C C . ARG A 1 124 ? -3.198 10.877 15.413 1.00 86.38 124 ARG A C 1
ATOM 1101 O O . ARG A 1 124 ? -4.203 10.915 16.119 1.00 86.38 124 ARG A O 1
ATOM 1108 N N . LYS A 1 125 ? -1.974 11.086 15.907 1.00 88.62 125 LYS A N 1
ATOM 1109 C CA . LYS A 1 125 ? -1.727 11.370 17.335 1.00 88.62 125 LYS A CA 1
ATOM 1110 C C . LYS A 1 125 ? -2.452 12.633 17.807 1.00 88.62 125 LYS A C 1
ATOM 1112 O O . LYS A 1 125 ? -3.073 12.621 18.867 1.00 88.62 125 LYS A O 1
ATOM 1117 N N . ILE A 1 126 ? -2.432 13.703 17.012 1.00 89.50 126 ILE A N 1
ATOM 1118 C CA . ILE A 1 126 ? -3.135 14.953 17.346 1.00 89.50 126 ILE A CA 1
ATOM 1119 C C . ILE A 1 126 ? -4.654 14.738 17.364 1.00 89.50 126 ILE A C 1
ATOM 1121 O O . ILE A 1 126 ? -5.318 15.155 18.316 1.00 89.50 126 ILE A O 1
ATOM 1125 N N . LYS A 1 127 ? -5.209 14.079 16.336 1.00 86.19 127 LYS A N 1
ATOM 1126 C CA . LYS A 1 127 ? -6.643 13.751 16.260 1.00 86.19 127 LYS A CA 1
ATOM 1127 C C . LYS A 1 127 ? -7.073 12.904 17.464 1.00 86.19 127 LYS A C 1
ATOM 1129 O O . LYS A 1 127 ? -8.075 13.233 18.090 1.00 86.19 127 LYS A O 1
ATOM 1134 N N . TYR A 1 128 ? -6.282 11.896 17.838 1.00 88.19 128 TYR A N 1
ATOM 1135 C CA . TYR A 1 128 ? -6.535 11.059 19.012 1.00 88.19 128 TYR A CA 1
ATOM 1136 C C . TYR A 1 128 ? -6.632 11.890 20.294 1.00 88.19 128 TYR A C 1
ATOM 1138 O O . TYR A 1 128 ? -7.641 11.827 20.988 1.00 88.19 128 TYR A O 1
ATOM 1146 N N . VAL A 1 129 ? -5.640 12.744 20.575 1.00 91.00 129 VAL A N 1
ATOM 1147 C CA . VAL A 1 129 ? -5.656 13.597 21.778 1.00 91.00 129 VAL A CA 1
ATOM 1148 C C . VAL A 1 129 ? -6.883 14.515 21.805 1.00 91.00 129 VAL A C 1
ATOM 1150 O O . VAL A 1 129 ? -7.495 14.684 22.860 1.00 91.00 129 VAL A O 1
ATOM 1153 N N . LYS A 1 130 ? -7.274 15.088 20.659 1.00 89.00 130 LYS A N 1
ATOM 1154 C CA . LYS A 1 130 ? -8.477 15.931 20.556 1.00 89.00 130 LYS A CA 1
ATOM 1155 C C . LYS A 1 130 ? -9.751 15.147 20.873 1.00 89.00 130 LYS A C 1
ATOM 1157 O O . LYS A 1 130 ? -10.534 15.595 21.706 1.00 89.00 130 LYS A O 1
ATOM 1162 N N . ILE A 1 131 ? -9.934 13.983 20.250 1.00 86.31 131 ILE A N 1
ATOM 1163 C CA . ILE A 1 131 ? -11.117 13.134 20.454 1.00 86.31 131 ILE A CA 1
ATOM 1164 C C . ILE A 1 131 ? -11.197 12.671 21.913 1.00 86.31 131 ILE A C 1
ATOM 1166 O O . ILE A 1 131 ? -12.250 12.796 22.531 1.00 86.31 131 ILE A O 1
ATOM 1170 N N . THR A 1 132 ? -10.085 12.225 22.499 1.00 89.31 132 THR A N 1
ATOM 1171 C CA . THR A 1 132 ? -10.037 11.786 23.901 1.00 89.31 132 THR A CA 1
ATOM 1172 C C . THR A 1 132 ? -10.433 12.903 24.864 1.00 89.31 132 THR A C 1
ATOM 1174 O O . THR A 1 132 ? -11.232 12.670 25.768 1.00 89.31 132 THR A O 1
ATOM 1177 N N . ARG A 1 133 ? -9.953 14.137 24.647 1.00 89.06 133 ARG A N 1
ATOM 1178 C CA . ARG A 1 133 ? -10.377 15.294 25.455 1.00 89.06 133 ARG A CA 1
ATOM 1179 C C . ARG A 1 133 ? -11.871 15.583 25.308 1.00 89.06 133 ARG A C 1
ATOM 1181 O O . ARG A 1 133 ? -12.536 15.819 26.310 1.00 89.06 133 ARG A O 1
ATOM 1188 N N . MET A 1 134 ? -12.408 15.532 24.087 1.00 85.56 134 MET A N 1
ATOM 1189 C CA . MET A 1 134 ? -13.843 15.737 23.855 1.00 85.56 134 MET A CA 1
ATOM 1190 C C . MET A 1 134 ? -14.695 14.683 24.574 1.00 85.56 134 MET A C 1
ATOM 1192 O O . MET A 1 134 ? -15.677 15.042 25.218 1.00 85.56 134 MET A O 1
ATOM 1196 N N . LEU A 1 135 ? -14.299 13.408 24.523 1.00 85.38 135 LEU A N 1
ATOM 1197 C CA . LEU A 1 135 ? -14.998 12.317 25.211 1.00 85.38 135 LEU A CA 1
ATOM 1198 C C . LEU A 1 135 ? -14.962 12.475 26.738 1.00 85.38 135 LEU A C 1
ATOM 1200 O O . LEU A 1 135 ? -15.981 12.281 27.396 1.00 85.38 135 LEU A O 1
ATOM 1204 N N . GLN A 1 136 ? -13.821 12.884 27.303 1.00 86.50 136 GLN A N 1
ATOM 1205 C CA . GLN A 1 136 ? -13.696 13.162 28.739 1.00 86.50 136 GLN A CA 1
ATOM 1206 C C . GLN A 1 136 ? -14.606 14.314 29.182 1.00 86.50 136 GLN A C 1
ATOM 1208 O O . GLN A 1 136 ? -15.296 14.201 30.194 1.00 86.50 136 GLN A O 1
ATOM 1213 N N . MET A 1 137 ? -14.658 15.401 28.406 1.00 83.81 137 MET A N 1
ATOM 1214 C CA . MET A 1 137 ? -15.554 16.526 28.689 1.00 83.81 137 MET A CA 1
ATOM 1215 C C . MET A 1 137 ? -17.031 16.120 28.596 1.00 83.81 137 MET A C 1
ATOM 1217 O O . MET A 1 137 ? -17.826 16.514 29.446 1.00 83.81 137 MET A O 1
ATOM 1221 N N . GLN A 1 138 ? -17.402 15.306 27.602 1.00 83.62 138 GLN A N 1
ATOM 1222 C CA . GLN A 1 138 ? -18.764 14.782 27.470 1.00 83.62 138 GLN A CA 1
ATOM 1223 C C . GLN A 1 138 ? -19.150 13.886 28.653 1.00 83.62 138 GLN A C 1
ATOM 1225 O O . GLN A 1 138 ? -20.239 14.054 29.197 1.00 83.62 138 GLN A O 1
ATOM 1230 N N . GLN A 1 139 ? -18.258 12.995 29.102 1.00 82.88 139 GLN A N 1
ATOM 1231 C CA . GLN A 1 139 ? -18.502 12.170 30.290 1.00 82.88 139 GLN A CA 1
ATOM 1232 C C . GLN A 1 139 ? -18.703 13.019 31.547 1.00 82.88 139 GLN A C 1
ATOM 1234 O O . GLN A 1 139 ? -19.642 12.769 32.299 1.00 82.88 139 GLN A O 1
ATOM 1239 N N . GLN A 1 140 ? -17.879 14.048 31.759 1.00 84.19 140 GLN A N 1
ATOM 1240 C CA . GLN A 1 140 ? -18.032 14.955 32.902 1.00 84.19 140 GLN A CA 1
ATOM 1241 C C . GLN A 1 140 ? -19.364 15.716 32.856 1.00 84.19 140 GLN A C 1
ATOM 1243 O O . GLN A 1 140 ? -20.064 15.788 33.864 1.00 84.19 140 GLN A O 1
ATOM 1248 N N . GLN A 1 141 ? -19.767 16.224 31.687 1.00 83.75 141 GLN A N 1
ATOM 1249 C CA . GLN A 1 141 ? -21.070 16.880 31.519 1.00 83.75 141 GLN A CA 1
ATOM 1250 C C . GLN A 1 141 ? -22.240 15.918 31.759 1.00 83.75 141 GLN A C 1
ATOM 1252 O O . GLN A 1 141 ? -23.246 16.301 32.354 1.00 83.75 141 GLN A O 1
ATOM 1257 N N . GLN A 1 142 ? -22.121 14.666 31.317 1.00 82.56 142 GLN A N 1
ATOM 1258 C CA . GLN A 1 142 ? -23.154 13.651 31.512 1.00 82.56 142 GLN A CA 1
ATOM 1259 C C . GLN A 1 142 ? -23.272 13.244 32.989 1.00 82.56 142 GLN A C 1
ATOM 1261 O O . GLN A 1 142 ? -24.382 13.119 33.501 1.00 82.56 142 GLN A O 1
ATOM 1266 N N . GLN A 1 143 ? -22.148 13.135 33.704 1.00 80.38 143 GLN A N 1
ATOM 1267 C CA . GLN A 1 143 ? -22.130 12.914 35.153 1.00 80.38 143 GLN A CA 1
ATOM 1268 C C . GLN A 1 143 ? -22.767 14.080 35.921 1.00 80.38 143 GLN A C 1
ATOM 1270 O O . GLN A 1 143 ? -23.575 13.842 36.815 1.00 80.38 143 GLN A O 1
ATOM 1275 N N . GLN A 1 144 ? -22.473 15.329 35.543 1.00 78.19 144 GLN A N 1
ATOM 1276 C CA . GLN A 1 144 ? -23.091 16.511 36.158 1.00 78.19 144 GLN A CA 1
ATOM 1277 C C . GLN A 1 144 ? -24.607 16.553 35.936 1.00 78.19 144 GLN A C 1
ATOM 1279 O O . GLN A 1 144 ? -25.354 16.783 36.884 1.00 78.19 144 GLN A O 1
ATOM 1284 N N . LYS A 1 145 ? -25.080 16.264 34.715 1.00 78.25 145 LYS A N 1
ATOM 1285 C CA . LYS A 1 145 ? -26.521 16.171 34.424 1.00 78.25 145 LYS A CA 1
ATOM 1286 C C . LYS A 1 145 ? -27.206 15.076 35.240 1.00 78.25 145 LYS A C 1
ATOM 1288 O O . LYS A 1 145 ? -28.284 15.303 35.779 1.00 78.25 145 LYS A O 1
ATOM 1293 N N . ASN A 1 146 ? -26.573 13.911 35.378 1.00 75.25 146 ASN A N 1
ATOM 1294 C CA . ASN A 1 146 ? -27.126 12.816 36.174 1.00 75.25 146 ASN A CA 1
ATOM 1295 C C . ASN A 1 146 ? -27.231 13.184 37.664 1.00 75.25 146 ASN A C 1
ATOM 1297 O O . ASN A 1 146 ? -28.233 12.861 38.292 1.00 75.25 146 ASN A O 1
ATOM 1301 N N . GLN A 1 147 ? -26.245 13.899 38.219 1.00 72.62 147 GLN A N 1
ATOM 1302 C CA . GLN A 1 147 ? -26.295 14.388 39.605 1.00 72.62 147 GLN A CA 1
ATOM 1303 C C . GLN A 1 147 ? -27.378 15.459 39.808 1.00 72.62 147 GLN A C 1
ATOM 1305 O O . GLN A 1 147 ? -28.082 15.433 40.813 1.00 72.62 147 GLN A O 1
ATOM 1310 N N . GLN A 1 148 ? -27.556 16.372 38.848 1.00 70.81 148 GLN A N 1
ATOM 1311 C CA . GLN A 1 148 ? -28.619 17.384 38.897 1.00 70.81 148 GLN A CA 1
ATOM 1312 C C . GLN A 1 148 ? -30.017 16.754 38.858 1.00 70.81 148 GLN A C 1
ATOM 1314 O O . GLN A 1 148 ? -30.869 17.124 39.662 1.00 70.81 148 GLN A O 1
ATOM 1319 N N . ASN A 1 149 ? -30.224 15.758 37.993 1.00 72.69 149 ASN A N 1
ATOM 1320 C CA . ASN A 1 149 ? -31.487 15.021 37.917 1.00 72.69 149 ASN A CA 1
ATOM 1321 C C . ASN A 1 149 ? -31.778 14.240 39.211 1.00 72.69 149 ASN A C 1
ATOM 1323 O O . ASN A 1 149 ? -32.922 14.202 39.656 1.00 72.69 149 ASN A O 1
ATOM 1327 N N . LEU A 1 150 ? -30.753 13.650 39.839 1.00 68.50 150 LEU A N 1
ATOM 1328 C CA . LEU A 1 150 ? -30.906 12.931 41.107 1.00 68.50 150 LEU A CA 1
ATOM 1329 C C . LEU A 1 150 ? -31.301 13.879 42.254 1.00 68.50 150 LEU A C 1
ATOM 1331 O O . LEU A 1 150 ? -32.187 13.561 43.043 1.00 68.50 150 LEU A O 1
ATOM 1335 N N . ASN A 1 151 ? -30.695 15.067 42.307 1.00 69.69 151 ASN A N 1
ATOM 1336 C CA . ASN A 1 151 ? -31.024 16.085 43.307 1.00 69.69 151 ASN A CA 1
ATOM 1337 C C . ASN A 1 151 ? -32.432 16.674 43.101 1.00 69.69 151 ASN A C 1
ATOM 1339 O O . ASN A 1 151 ? -33.128 16.937 44.078 1.00 69.69 151 ASN A O 1
ATOM 1343 N N . GLN A 1 152 ? -32.883 16.845 41.853 1.00 66.44 152 GLN A N 1
ATOM 1344 C CA . GLN A 1 152 ? -34.261 17.261 41.554 1.00 66.44 152 GLN A CA 1
ATOM 1345 C C . GLN A 1 152 ? -35.291 16.226 42.013 1.00 66.44 152 GLN A C 1
ATOM 1347 O O . GLN A 1 152 ? -36.261 16.594 42.666 1.00 66.44 152 GLN A O 1
ATOM 1352 N N . GLN A 1 153 ? -35.042 14.936 41.774 1.00 64.88 153 GLN A N 1
ATOM 1353 C CA . GLN A 1 153 ? -35.926 13.867 42.255 1.00 64.88 153 GLN A CA 1
ATOM 1354 C C . GLN A 1 153 ? -35.998 13.812 43.789 1.00 64.88 153 GLN A C 1
ATOM 1356 O O . GLN A 1 153 ? -37.055 13.539 44.350 1.00 64.88 153 GLN A O 1
ATOM 1361 N N . GLN A 1 154 ? -34.900 14.099 44.493 1.00 64.12 154 GLN A N 1
ATOM 1362 C CA . GLN A 1 154 ? -34.899 14.163 45.959 1.00 64.12 154 GLN A CA 1
ATOM 1363 C C . GLN A 1 154 ? -35.662 15.383 46.500 1.00 64.12 154 GLN A C 1
ATOM 1365 O O . GLN A 1 154 ? -36.358 15.263 47.505 1.00 64.12 154 GLN A O 1
ATOM 1370 N N . LEU A 1 155 ? -35.588 16.532 45.821 1.00 59.62 155 LEU A N 1
ATOM 1371 C CA . LEU A 1 155 ? -36.357 17.734 46.170 1.00 59.62 155 LEU A CA 1
ATOM 1372 C C . LEU A 1 155 ? -37.864 17.565 45.910 1.00 59.62 155 LEU A C 1
ATOM 1374 O O . LEU A 1 155 ? -38.677 18.028 46.708 1.00 59.62 155 LEU A O 1
ATOM 1378 N N . GLU A 1 156 ? -38.244 16.876 44.833 1.00 58.03 156 GLU A N 1
ATOM 1379 C CA . GLU A 1 156 ? -39.647 16.566 44.522 1.00 58.03 156 GLU A CA 1
ATOM 1380 C C . GLU A 1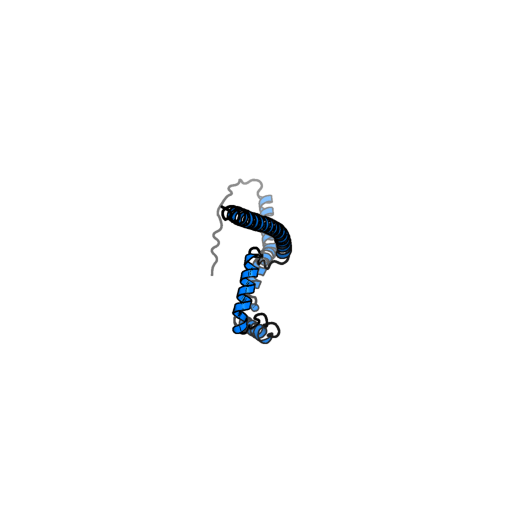 156 ? -40.253 15.568 45.519 1.00 58.03 156 GLU A C 1
ATOM 1382 O O . GLU A 1 156 ? -41.390 15.752 45.953 1.00 58.03 156 GLU A O 1
ATOM 1387 N N . ASN A 1 157 ? -39.481 14.567 45.956 1.00 57.12 157 ASN A N 1
ATOM 1388 C CA . ASN A 1 157 ? -39.928 13.599 46.962 1.00 57.12 157 ASN A CA 1
ATOM 1389 C C . ASN A 1 157 ? -39.979 14.194 48.382 1.00 57.12 157 ASN A C 1
ATOM 1391 O O . ASN A 1 157 ? -40.892 13.875 49.136 1.00 57.12 157 ASN A O 1
ATOM 1395 N N . GLY A 1 158 ? -39.066 15.107 48.737 1.00 51.78 158 GLY A N 1
ATOM 1396 C CA . GLY A 1 158 ? -39.084 15.788 50.039 1.00 51.78 158 GLY A CA 1
ATOM 1397 C C . GLY A 1 158 ? -40.249 16.772 50.221 1.00 51.78 158 GLY A C 1
ATOM 1398 O O . GLY A 1 158 ? -40.707 16.980 51.336 1.00 51.78 158 GLY A O 1
ATOM 1399 N N . CYS A 1 159 ? -40.786 17.349 49.140 1.00 47.84 159 CYS A N 1
ATOM 1400 C CA . CYS A 1 159 ? -41.932 18.269 49.204 1.00 47.84 159 CYS A CA 1
ATOM 1401 C C . CYS A 1 159 ? -43.295 17.547 49.336 1.00 47.84 159 CYS A C 1
ATOM 1403 O O . CYS A 1 159 ? -44.309 18.176 49.653 1.00 47.84 159 CYS A O 1
ATOM 1405 N N . ALA A 1 160 ? -43.342 16.232 49.095 1.00 50.81 160 ALA A N 1
ATOM 1406 C CA . ALA A 1 160 ? -44.563 15.430 49.188 1.00 50.81 160 ALA A CA 1
ATOM 1407 C C . ALA A 1 160 ? -44.873 14.939 50.617 1.00 50.81 160 ALA A C 1
ATOM 1409 O O . ALA A 1 160 ? -46.029 14.630 50.907 1.00 50.81 160 ALA A O 1
ATOM 1410 N N . GLU A 1 161 ? -43.883 14.896 51.516 1.00 51.81 161 GLU A N 1
ATOM 1411 C CA . GLU A 1 161 ? -44.054 14.350 52.873 1.00 51.81 161 GLU A CA 1
ATOM 1412 C C . GLU A 1 161 ? -44.664 15.357 53.875 1.00 51.81 161 GLU A C 1
ATOM 1414 O O . GLU A 1 161 ? -45.322 14.944 54.828 1.00 51.81 161 GLU A O 1
ATOM 1419 N N . ASP A 1 162 ? -44.592 16.667 53.610 1.00 52.06 162 ASP A N 1
ATOM 1420 C CA . ASP A 1 162 ? -45.111 17.714 54.514 1.00 52.06 162 ASP A CA 1
ATOM 1421 C C . ASP A 1 162 ? -46.633 17.971 54.404 1.00 52.06 162 ASP A C 1
ATOM 1423 O O . ASP A 1 162 ? -47.186 18.788 55.141 1.00 52.06 162 ASP A O 1
ATOM 1427 N N . LYS A 1 163 ? -47.354 17.292 53.497 1.00 50.94 163 LYS A N 1
ATOM 1428 C CA . LYS A 1 163 ? -48.801 17.519 53.261 1.00 50.94 163 LYS A CA 1
ATOM 1429 C C . LYS A 1 163 ? -49.738 16.473 53.877 1.00 50.94 163 LYS A C 1
ATOM 1431 O O . LYS A 1 163 ? -50.935 16.515 53.606 1.00 50.94 163 LYS A O 1
ATOM 1436 N N . VAL A 1 164 ? -49.229 15.541 54.686 1.00 51.53 164 VAL A N 1
ATOM 1437 C CA . VAL A 1 164 ? -50.023 14.411 55.225 1.00 51.53 164 VAL A CA 1
ATOM 1438 C C . VAL A 1 164 ? -50.361 14.562 56.721 1.00 51.53 164 VAL A C 1
ATOM 1440 O O . VAL A 1 164 ? -51.042 13.717 57.291 1.00 51.53 164 VAL A O 1
ATOM 1443 N N . GLN A 1 165 ? -49.960 15.658 57.373 1.00 47.06 165 GLN A N 1
ATOM 1444 C CA . GLN A 1 165 ? -50.348 15.953 58.759 1.00 47.06 165 GLN A CA 1
ATOM 1445 C C . GLN A 1 165 ? -51.243 17.195 58.829 1.00 47.06 165 GLN A C 1
ATOM 1447 O O . GLN A 1 165 ? -50.782 18.311 59.058 1.00 47.06 165 GLN A O 1
ATOM 1452 N N . THR A 1 166 ? -52.539 17.013 58.600 1.00 42.47 166 THR A N 1
ATOM 1453 C CA . THR A 1 166 ? -53.618 17.897 59.080 1.00 42.47 166 THR A CA 1
ATOM 1454 C C . THR A 1 166 ? -54.919 17.113 59.097 1.00 42.47 166 THR A C 1
ATOM 1456 O O . THR A 1 166 ? -55.676 17.289 60.075 1.00 42.47 166 THR A O 1
#

Sequence (166 aa):
MSINSNSNKQYTKFSKADGGYYDIYRQINKNLYEKYSSSQNYYYTREVNEILFRQENTRSWIRYKDFCQFDDDTEQYFQEFYKIVLYDKKITYLTEYYKFHNDIPRMFMEPLCHIMNYYHDKQRKIKYVKITRMLQMQQQQQQQKNQQNLNQQQLENGCAEDKVQT

pLDDT: mean 72.08, std 14.84, range [35.31, 91.0]

Secondary structure (DSSP, 8-state):
---------------SSSHHHHHHHHHHHHHHHHHHHHHHHHHHHHHHHHHHH-GGGSHHHHHHHHHHHHHTTTS-TTS----HHHHHHHHHHHHHHHHH-TT------HHHHHHHHHHHHHHHHHHHHHHHHHHHHHHHHHHHHHHHHHHHHHHHHHTTGGGS--